Protein AF-A0A7S0RPU8-F1 (afdb_monomer)

pLDDT: mean 76.21, std 19.68, range [42.19, 98.75]

Solvent-accessible surface area (backbone atoms only — not comparable to full-atom values): 7698 Å² total; per-residue (Å²): 143,84,88,86,84,88,82,85,82,90,77,87,86,86,88,86,83,84,90,81,78,91,80,84,87,80,90,76,95,75,92,73,81,84,72,84,77,73,86,69,80,73,77,77,66,80,49,75,64,54,53,55,51,51,51,53,49,53,52,50,51,52,52,50,51,51,51,53,53,51,53,51,51,51,53,52,51,51,50,50,53,51,52,53,52,52,50,50,52,52,50,54,52,49,51,52,51,49,48,62,70,59,68,70,78,78,76,72,79,88,85,76,133

Radius of gyration: 42.32 Å; Cα contacts (8 Å, |Δi|>4): 1; chains: 1; bounding box: 74×48×122 Å

Organism: NCBI:txid1034604

Foldseek 3Di:
DDDDDDDDDDDDDDDDDDDDDDDDDDDDDDDDDDDDPDPPPCPPDDDPVVVVVVVVVVVVVVVVVVVVVVVVVVVVVVVVVVVVVVVVVVVVVVVVVVCVVVVPPDPDVVPDD

Secondary structure (DSSP, 8-state):
--------------------------------------------PPPHHHHHHHHHHHHHHHHHHHHHHHHHHHHHHHHHHHHHHHHHHHHHHHHHHHHHHHTTSS--STT--

Structure (mmCIF, N/CA/C/O backbone):
data_AF-A0A7S0RPU8-F1
#
_entry.id   AF-A0A7S0RPU8-F1
#
loop_
_atom_site.group_PDB
_atom_site.id
_atom_site.type_symbol
_atom_site.label_atom_id
_atom_site.label_alt_id
_atom_site.label_comp_id
_atom_site.label_asym_id
_atom_site.label_entity_id
_atom_site.label_seq_id
_atom_site.pdbx_PDB_ins_code
_atom_site.Cartn_x
_atom_site.Cartn_y
_atom_site.Cartn_z
_atom_site.occupancy
_atom_site.B_iso_or_equiv
_atom_site.auth_seq_id
_atom_site.auth_comp_id
_atom_site.auth_asym_id
_atom_site.auth_atom_id
_atom_site.pdbx_PDB_model_num
ATOM 1 N N . ALA A 1 1 ? -0.897 -34.071 4.037 1.00 42.19 1 ALA A N 1
ATOM 2 C CA . ALA A 1 1 ? -0.307 -34.146 5.387 1.00 42.19 1 ALA A CA 1
ATOM 3 C C . ALA A 1 1 ? -1.051 -33.166 6.285 1.00 42.19 1 ALA A C 1
ATOM 5 O O . ALA A 1 1 ? -0.803 -31.971 6.239 1.00 42.19 1 ALA A O 1
ATOM 6 N N . ALA A 1 2 ? -2.063 -33.672 6.981 1.00 46.09 2 ALA A N 1
ATOM 7 C CA . ALA A 1 2 ? -3.019 -32.909 7.768 1.00 46.09 2 ALA A CA 1
ATOM 8 C C . ALA A 1 2 ? -3.075 -33.548 9.148 1.00 46.09 2 ALA A C 1
ATOM 10 O O . ALA A 1 2 ? -3.552 -34.673 9.216 1.00 46.09 2 ALA A O 1
ATOM 11 N N . HIS A 1 3 ? -2.602 -32.890 10.208 1.00 51.69 3 HIS A N 1
ATOM 12 C CA . HIS A 1 3 ? -2.759 -33.370 11.587 1.00 51.69 3 HIS A CA 1
ATOM 13 C C . HIS A 1 3 ? -3.241 -32.223 12.483 1.00 51.69 3 HIS A C 1
ATOM 15 O O . HIS A 1 3 ? -2.462 -31.458 13.044 1.00 51.69 3 HIS A O 1
ATOM 21 N N . SER A 1 4 ? -4.561 -32.121 12.603 1.00 57.88 4 SER A N 1
ATOM 22 C CA . SER A 1 4 ? -5.245 -31.518 13.741 1.00 57.88 4 SER A CA 1
ATOM 23 C C . SER A 1 4 ? -5.595 -32.632 14.723 1.00 57.88 4 SER A C 1
ATOM 25 O O . SER A 1 4 ? -6.283 -33.572 14.331 1.00 57.88 4 SER A O 1
ATOM 27 N N . VAL A 1 5 ? -5.207 -32.509 15.992 1.00 60.69 5 VAL A N 1
ATOM 28 C CA . VAL A 1 5 ? -5.818 -33.299 17.069 1.00 60.69 5 VAL A CA 1
ATOM 29 C C . VAL A 1 5 ? -6.116 -32.370 18.240 1.00 60.69 5 VAL A C 1
ATOM 31 O O . VAL A 1 5 ? -5.281 -32.106 19.098 1.00 60.69 5 VAL A O 1
ATOM 34 N N . ARG A 1 6 ? -7.344 -31.848 18.246 1.00 59.84 6 ARG A N 1
ATOM 35 C CA . ARG A 1 6 ? -8.038 -31.425 19.462 1.00 59.84 6 ARG A CA 1
ATOM 36 C C . ARG A 1 6 ? -8.782 -32.660 19.962 1.00 59.84 6 ARG A C 1
ATOM 38 O O . ARG A 1 6 ? -9.689 -33.118 19.276 1.00 59.84 6 ARG A O 1
ATOM 45 N N . ALA A 1 7 ? -8.426 -33.166 21.137 1.00 59.62 7 ALA A N 1
ATOM 46 C CA . ALA A 1 7 ? -9.215 -34.169 21.843 1.00 59.62 7 ALA A CA 1
ATOM 47 C C . ALA A 1 7 ? -9.784 -33.541 23.118 1.00 59.62 7 ALA A C 1
ATOM 49 O O . ALA A 1 7 ? -9.050 -33.105 24.001 1.00 59.62 7 ALA A O 1
ATOM 50 N N . ALA A 1 8 ? -11.111 -33.457 23.156 1.00 56.09 8 ALA A N 1
ATOM 51 C CA . ALA A 1 8 ? -11.894 -33.210 24.350 1.00 56.09 8 ALA A CA 1
ATOM 52 C C . ALA A 1 8 ? -12.105 -34.543 25.079 1.00 56.09 8 ALA A C 1
ATOM 54 O O . ALA A 1 8 ? -12.410 -35.545 24.436 1.00 56.09 8 ALA A O 1
ATOM 55 N N . SER A 1 9 ? -12.026 -34.544 26.406 1.00 61.88 9 SER A N 1
ATOM 56 C CA . SER A 1 9 ? -12.600 -35.607 27.230 1.00 61.88 9 SER A CA 1
ATOM 57 C C . SER A 1 9 ? -13.509 -34.973 28.272 1.00 61.88 9 SER A C 1
ATOM 59 O O . SER A 1 9 ? -13.067 -34.501 29.319 1.00 61.88 9 SER A O 1
ATOM 61 N N . ALA A 1 10 ? -14.795 -34.935 27.931 1.00 57.06 10 ALA A N 1
ATOM 62 C CA . ALA A 1 10 ? -15.870 -34.838 28.896 1.00 57.06 10 ALA A CA 1
ATOM 63 C C . ALA A 1 10 ? -15.96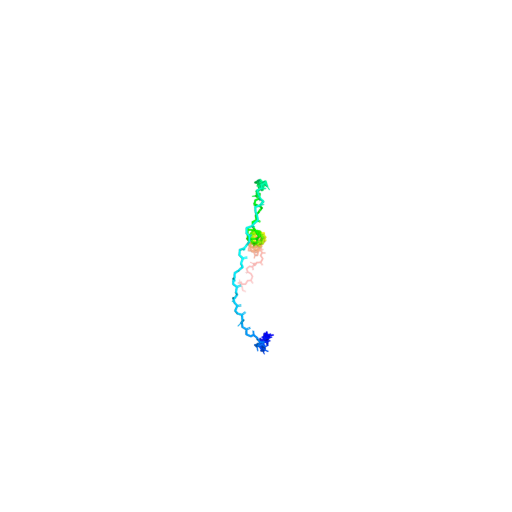1 -36.169 29.657 1.00 57.06 10 ALA A C 1
ATOM 65 O O . ALA A 1 10 ? -15.958 -37.236 29.046 1.00 57.06 10 ALA A O 1
ATOM 66 N N . GLY A 1 11 ? -16.071 -36.088 30.978 1.00 50.09 11 GLY A N 1
ATOM 67 C CA . GLY A 1 11 ? -16.390 -37.209 31.851 1.00 50.09 11 GLY A CA 1
ATOM 68 C C . GLY A 1 11 ? -17.219 -36.700 33.022 1.00 50.09 11 GLY A C 1
ATOM 69 O O . GLY A 1 11 ? -16.674 -36.151 33.973 1.00 50.09 11 GLY A O 1
ATOM 70 N N . ALA A 1 12 ? -18.541 -36.841 32.904 1.00 56.41 12 ALA A N 1
ATOM 71 C CA . ALA A 1 12 ? -19.502 -36.823 34.010 1.00 56.41 12 ALA A CA 1
ATOM 72 C C . ALA A 1 12 ? -19.119 -37.923 35.038 1.00 56.41 12 ALA A C 1
ATOM 74 O O . ALA A 1 12 ? -18.378 -38.836 34.693 1.00 56.41 12 ALA A O 1
ATOM 75 N N . VAL A 1 13 ? -19.523 -37.939 36.310 1.00 52.66 13 VAL A N 1
ATOM 76 C CA . VAL A 1 13 ? -20.882 -38.006 36.869 1.00 52.66 13 VAL A CA 1
ATOM 77 C C . VAL A 1 13 ? -20.759 -37.775 38.386 1.00 52.66 13 VAL A C 1
ATOM 79 O O . VAL A 1 13 ? -19.802 -38.238 39.002 1.00 52.66 13 VAL A O 1
ATOM 82 N N . GLY A 1 14 ? -21.743 -37.122 39.005 1.00 49.06 14 GLY A N 1
ATOM 83 C CA . GLY A 1 14 ? -21.837 -37.017 40.463 1.00 49.06 14 GLY A CA 1
ATOM 84 C C . GLY A 1 14 ? -23.156 -36.408 40.929 1.00 49.06 14 GLY A C 1
ATOM 85 O O . GLY A 1 14 ? -23.167 -35.421 41.652 1.00 49.06 14 GLY A O 1
ATOM 86 N N . THR A 1 15 ? -24.278 -36.950 40.456 1.00 64.56 15 THR A N 1
ATOM 87 C CA . THR A 1 15 ? -25.622 -36.657 40.968 1.00 64.56 15 THR A CA 1
ATOM 88 C C . THR A 1 15 ? -25.797 -37.227 42.375 1.00 64.56 15 THR A C 1
ATOM 90 O O . THR A 1 15 ? -25.600 -38.426 42.559 1.00 64.56 15 THR A O 1
ATOM 93 N N . GLY A 1 16 ? -26.268 -36.420 43.329 1.00 52.66 16 GLY A N 1
ATOM 94 C CA . GLY A 1 16 ? -26.876 -36.956 44.549 1.00 52.66 16 GLY A CA 1
ATOM 95 C C . GLY A 1 16 ? -26.891 -36.016 45.750 1.00 52.66 16 GLY A C 1
ATOM 96 O O . GLY A 1 16 ? -26.000 -36.100 46.581 1.00 52.66 16 GLY A O 1
ATOM 97 N N . ALA A 1 17 ? -27.931 -35.186 45.876 1.00 54.75 17 ALA A N 1
ATOM 98 C CA . ALA A 1 17 ? -28.704 -35.044 47.118 1.00 54.75 17 ALA A CA 1
ATOM 99 C C . ALA A 1 17 ? -29.884 -34.079 46.907 1.00 54.75 17 ALA A C 1
ATOM 101 O O . ALA A 1 17 ? -29.737 -32.973 46.399 1.00 54.75 17 ALA A O 1
ATOM 102 N N . ALA A 1 18 ? -31.061 -34.577 47.267 1.00 55.09 18 ALA A N 1
ATOM 103 C CA . ALA A 1 18 ? -32.404 -34.089 46.989 1.00 55.09 18 ALA A CA 1
ATOM 104 C C . ALA A 1 18 ? -32.771 -32.701 47.577 1.00 55.09 18 ALA A C 1
ATOM 106 O O . ALA A 1 18 ? -32.161 -32.251 48.547 1.00 55.09 18 ALA A O 1
ATOM 107 N N . PRO A 1 19 ? -33.829 -32.054 47.041 1.00 63.88 19 PRO A N 1
ATOM 108 C CA . PRO A 1 19 ? -34.381 -30.800 47.548 1.00 63.88 19 PRO A CA 1
ATOM 109 C C . PRO A 1 19 ? -35.351 -31.058 48.711 1.00 63.88 19 PRO A C 1
ATOM 111 O O . PRO A 1 19 ? -36.222 -31.921 48.613 1.00 63.88 19 PRO A O 1
ATOM 114 N N . VAL A 1 20 ? -35.266 -30.279 49.795 1.00 60.62 20 VAL A N 1
ATOM 115 C CA . VAL A 1 20 ? -36.267 -30.318 50.875 1.00 60.62 20 VAL A CA 1
ATOM 116 C C . VAL A 1 20 ? -36.708 -28.906 51.259 1.00 60.62 20 VAL A C 1
ATOM 118 O O . VAL A 1 20 ? -36.034 -28.177 51.971 1.00 60.62 20 VAL A O 1
ATOM 121 N N . GLN A 1 21 ? -37.882 -28.578 50.725 1.00 48.53 21 GLN A N 1
ATOM 122 C CA . GLN A 1 21 ? -39.012 -27.898 51.359 1.00 48.53 21 GLN A CA 1
ATOM 123 C C . GLN A 1 21 ? -38.813 -26.549 52.072 1.00 48.53 21 GLN A C 1
ATOM 125 O O . GLN A 1 21 ? -38.299 -26.425 53.178 1.00 48.53 21 GLN A O 1
ATOM 130 N N . GLN A 1 22 ? -39.446 -25.561 51.438 1.00 59.88 22 GLN A N 1
ATOM 131 C CA . GLN A 1 22 ? -40.177 -24.437 52.019 1.00 59.88 22 GLN A CA 1
ATOM 132 C C . GLN A 1 22 ? -40.637 -24.620 53.479 1.00 59.88 22 GLN A C 1
ATOM 134 O O . GLN A 1 22 ? -41.410 -25.531 53.770 1.00 59.88 22 GLN A O 1
ATOM 139 N N . ARG A 1 23 ? -40.363 -23.616 54.321 1.00 55.16 23 ARG A N 1
ATOM 140 C CA . ARG A 1 23 ? -41.338 -23.066 55.282 1.00 55.16 23 ARG A CA 1
ATOM 141 C C . ARG A 1 23 ? -41.153 -21.546 55.383 1.00 55.16 23 ARG A C 1
ATOM 143 O O . ARG A 1 23 ? -40.067 -21.075 55.702 1.00 55.16 23 ARG A O 1
ATOM 150 N N . ARG A 1 24 ? -42.208 -20.784 55.060 1.00 61.84 24 ARG A N 1
ATOM 151 C CA . ARG A 1 24 ? -42.341 -19.342 55.371 1.00 61.84 24 ARG A CA 1
ATOM 152 C C . ARG A 1 24 ? -42.888 -19.161 56.818 1.00 61.84 24 ARG A C 1
ATOM 154 O O . ARG A 1 24 ? -43.087 -20.166 57.495 1.00 61.84 24 ARG A O 1
ATOM 161 N N . PRO A 1 25 ? -43.148 -17.924 57.290 1.00 67.44 25 PRO A N 1
ATOM 162 C CA . PRO A 1 25 ? -42.445 -17.198 58.353 1.00 67.44 25 PRO A CA 1
ATOM 163 C C . PRO A 1 25 ? -43.207 -17.220 59.703 1.00 67.44 25 PRO A C 1
ATOM 165 O O . PRO A 1 25 ? -44.277 -17.819 59.807 1.00 67.44 25 PRO A O 1
ATOM 168 N N . PRO A 1 26 ? -42.732 -16.477 60.717 1.00 59.84 26 PRO A N 1
ATOM 169 C CA . PRO A 1 26 ? -43.681 -15.585 61.375 1.00 59.84 26 PRO A CA 1
ATOM 170 C C . PRO A 1 26 ? -43.182 -14.141 61.442 1.00 59.84 26 PRO A C 1
ATOM 172 O O . PRO A 1 26 ? -42.066 -13.828 61.848 1.00 59.84 26 PRO A O 1
ATOM 175 N N . SER A 1 27 ? -44.097 -13.268 61.040 1.00 68.88 27 SER A N 1
ATOM 176 C CA . SER A 1 27 ? -44.214 -11.868 61.418 1.00 68.88 27 SER A CA 1
ATOM 177 C C . SER A 1 27 ? -43.757 -11.572 62.849 1.00 68.88 27 SER A C 1
ATOM 179 O O . SER A 1 27 ? -44.243 -12.193 63.797 1.00 68.88 27 SER A O 1
ATOM 181 N N . ARG A 1 28 ? -42.970 -10.507 63.022 1.00 57.72 28 ARG A N 1
ATOM 182 C CA . ARG A 1 28 ? -43.012 -9.727 64.259 1.00 57.72 28 ARG A CA 1
ATOM 183 C C . ARG A 1 28 ? -42.862 -8.241 63.943 1.00 57.72 28 ARG A C 1
ATOM 185 O O . ARG A 1 28 ? -41.824 -7.799 63.468 1.00 57.72 28 ARG A O 1
ATOM 192 N N . LEU A 1 29 ? -43.949 -7.512 64.186 1.00 54.72 29 LEU A N 1
ATOM 193 C CA . LEU A 1 29 ? -44.011 -6.057 64.265 1.00 54.72 29 LEU A CA 1
ATOM 194 C C . LEU A 1 29 ? -42.920 -5.544 65.216 1.00 54.72 29 LEU A C 1
ATOM 196 O O . LEU A 1 29 ? -42.935 -5.881 66.399 1.00 54.72 29 LEU A O 1
ATOM 200 N N . ALA A 1 30 ? -42.014 -4.716 64.705 1.00 53.41 30 ALA A N 1
ATOM 201 C CA . ALA A 1 30 ? -41.215 -3.805 65.510 1.00 53.41 30 ALA A CA 1
ATOM 202 C C . ALA A 1 30 ? -41.059 -2.495 64.735 1.00 53.41 30 ALA A C 1
ATOM 204 O O . ALA A 1 30 ? -40.313 -2.386 63.765 1.00 53.41 30 ALA A O 1
ATOM 205 N N . THR A 1 31 ? -41.851 -1.529 65.169 1.00 61.59 31 THR A N 1
ATOM 206 C CA . THR A 1 31 ? -41.814 -0.111 64.851 1.00 61.59 31 THR A CA 1
ATOM 207 C C . THR A 1 31 ? -40.398 0.433 65.056 1.00 61.59 31 THR A C 1
ATOM 209 O O . THR A 1 31 ? -39.961 0.581 66.191 1.00 61.59 31 THR A O 1
ATOM 212 N N . GLN A 1 32 ? -39.689 0.751 63.975 1.00 58.41 32 GLN A N 1
ATOM 213 C CA . GLN A 1 32 ? -38.663 1.796 63.982 1.00 58.41 32 GLN A CA 1
ATOM 214 C C . GLN A 1 32 ? -38.929 2.699 62.779 1.00 58.41 32 GLN A C 1
ATOM 216 O O . GLN A 1 32 ? -38.522 2.437 61.651 1.00 58.41 32 GLN A O 1
ATOM 221 N N . GLN A 1 33 ? -39.761 3.703 63.053 1.00 56.16 33 GLN A N 1
ATOM 222 C CA . GLN A 1 33 ? -39.797 4.964 62.3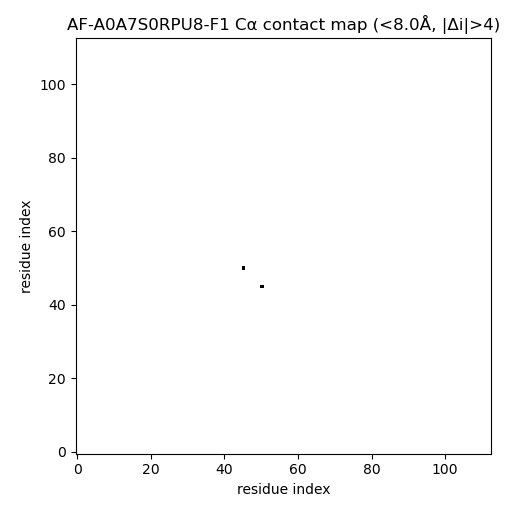26 1.00 56.16 33 GLN A CA 1
ATOM 223 C C . GLN A 1 33 ? -38.468 5.700 62.558 1.00 56.16 33 GLN A C 1
ATOM 225 O O . GLN A 1 33 ? -37.876 5.513 63.620 1.00 56.16 33 GLN A O 1
ATOM 230 N N . LEU A 1 34 ? -38.119 6.592 61.621 1.00 54.69 34 LEU A N 1
ATOM 231 C CA . LEU A 1 34 ? -36.933 7.469 61.576 1.00 54.69 34 LEU A CA 1
ATOM 232 C C . LEU A 1 34 ? -35.705 6.732 61.012 1.00 54.69 34 LEU A C 1
ATOM 234 O O . LEU A 1 34 ? -35.284 5.717 61.544 1.00 54.69 34 LEU A O 1
ATOM 238 N N . ASP A 1 35 ? -35.109 7.101 59.886 1.00 52.41 35 ASP A N 1
ATOM 239 C CA . ASP A 1 35 ? -35.092 8.362 59.153 1.00 52.41 35 ASP A CA 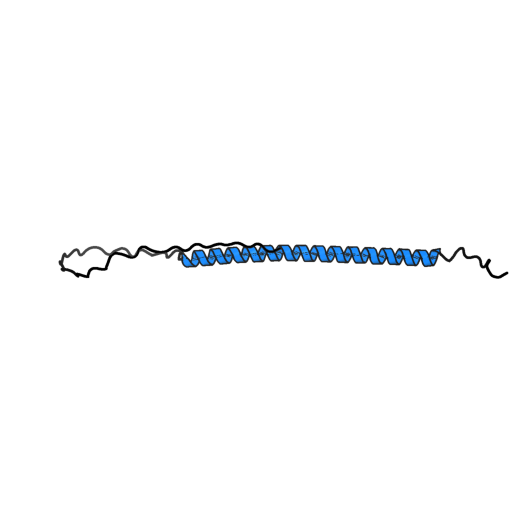1
ATOM 240 C C . ASP A 1 35 ? -34.992 8.075 57.650 1.00 52.41 35 ASP A C 1
ATOM 242 O O . ASP A 1 35 ? -34.577 6.988 57.241 1.00 52.41 35 ASP A O 1
ATOM 246 N N . ALA A 1 36 ? -35.407 9.036 56.824 1.00 57.75 36 ALA A N 1
ATOM 247 C CA . ALA A 1 36 ? -35.302 8.975 55.372 1.00 57.75 36 ALA A CA 1
ATOM 248 C C . ALA A 1 36 ? -33.930 8.428 54.941 1.00 57.75 36 ALA A C 1
ATOM 250 O O . ALA A 1 36 ? -32.898 9.063 55.161 1.00 57.75 36 ALA A O 1
ATOM 251 N N . VAL A 1 37 ? -33.927 7.240 54.327 1.00 55.62 37 VAL A N 1
ATOM 252 C CA . VAL A 1 37 ? -32.761 6.741 53.596 1.00 55.62 37 VAL A CA 1
ATOM 253 C C . VAL A 1 37 ? -32.429 7.829 52.576 1.00 55.62 37 VAL A C 1
ATOM 255 O O . VAL A 1 37 ? -33.319 8.185 51.799 1.00 55.62 37 VAL A O 1
ATOM 258 N N . PRO A 1 38 ? -31.218 8.411 52.606 1.00 51.31 38 PRO A N 1
ATOM 259 C CA . PRO A 1 38 ? -30.877 9.498 51.707 1.00 51.31 38 PRO A CA 1
ATOM 260 C C . PRO A 1 38 ? -31.082 9.007 50.280 1.00 51.31 38 PRO A C 1
ATOM 262 O O . PRO A 1 38 ? -30.708 7.873 49.962 1.00 51.31 38 PRO A O 1
ATOM 265 N N . GLU A 1 39 ? -31.682 9.852 49.442 1.00 59.78 39 GLU A N 1
ATOM 266 C CA . GLU A 1 39 ? -31.593 9.737 47.993 1.00 59.78 39 GLU A CA 1
ATOM 267 C C . GLU A 1 39 ? -30.107 9.623 47.653 1.00 59.78 39 GLU A C 1
ATOM 269 O O . GLU A 1 39 ? -29.381 10.609 47.558 1.00 59.78 39 GLU A O 1
ATOM 274 N N . GLN A 1 40 ? -29.604 8.393 47.563 1.00 48.16 40 GLN A N 1
ATOM 275 C CA . GLN A 1 40 ? -28.340 8.163 46.910 1.00 48.16 40 GLN A CA 1
ATOM 276 C C . GLN A 1 40 ? -28.638 8.482 45.459 1.00 48.16 40 GLN A C 1
ATOM 278 O O . GLN A 1 40 ? -29.297 7.693 44.779 1.00 48.16 40 GLN A O 1
ATOM 283 N N . GLU A 1 41 ? -28.197 9.661 45.017 1.00 59.88 41 GLU A N 1
ATOM 284 C CA . GLU A 1 41 ? -27.878 9.919 43.623 1.00 59.88 41 GLU A CA 1
ATOM 285 C C . GLU A 1 41 ? -27.001 8.757 43.168 1.00 59.88 41 GLU A C 1
ATOM 287 O O . GLU A 1 41 ? -25.781 8.719 43.335 1.00 59.88 41 GLU A O 1
ATOM 292 N N . GLN A 1 42 ? -27.671 7.728 42.667 1.00 52.09 42 GLN A N 1
ATOM 293 C CA . GLN A 1 42 ? -27.072 6.585 42.039 1.00 52.09 42 GLN A CA 1
ATOM 294 C C . GLN A 1 42 ? -26.593 7.140 40.704 1.00 52.09 42 GLN A C 1
ATOM 296 O O . GLN A 1 42 ? -27.284 7.048 39.692 1.00 52.09 42 GLN A O 1
ATOM 301 N N . VAL A 1 43 ? -25.437 7.807 40.723 1.00 59.56 43 VAL A N 1
ATOM 302 C CA . VAL A 1 43 ? -24.684 8.132 39.519 1.00 59.56 43 VAL A CA 1
ATOM 303 C C . VAL A 1 43 ? -24.319 6.775 38.933 1.00 59.56 43 VAL A C 1
ATOM 305 O O . VAL A 1 43 ? -23.318 6.160 39.305 1.00 59.56 43 VAL A O 1
ATOM 308 N N . GLN A 1 44 ? -25.224 6.240 38.112 1.00 62.06 44 GLN A N 1
ATOM 309 C CA . GLN A 1 44 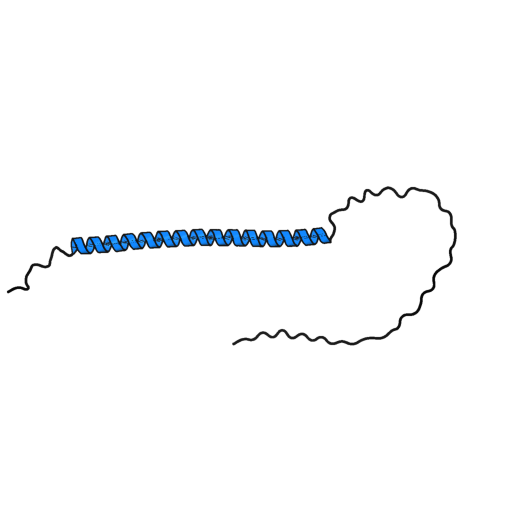? -25.051 4.993 37.392 1.00 62.06 44 GLN A CA 1
ATOM 310 C C . GLN A 1 44 ? -23.850 5.190 36.475 1.00 62.06 44 GLN A C 1
ATOM 312 O O . GLN A 1 44 ? -23.951 5.741 35.383 1.00 62.06 44 GLN A O 1
ATOM 317 N N . GLY A 1 45 ? -22.679 4.771 36.950 1.00 69.44 45 GLY A N 1
ATOM 318 C CA . GLY A 1 45 ? -21.548 4.529 36.072 1.00 69.44 45 GLY A CA 1
ATOM 319 C C . GLY A 1 45 ? -21.936 3.474 35.031 1.00 69.44 45 GLY A C 1
ATOM 320 O O . GLY A 1 45 ? -22.823 2.655 35.297 1.00 69.44 45 GLY A O 1
ATOM 321 N N . PRO A 1 46 ? -21.272 3.465 33.862 1.00 73.81 46 PRO A N 1
ATOM 322 C CA . PRO A 1 46 ? -21.607 2.556 32.777 1.00 73.81 46 PRO A CA 1
ATOM 323 C C . PRO A 1 46 ? -21.652 1.122 33.290 1.00 73.81 46 PRO A C 1
ATOM 325 O O . PRO A 1 46 ? -20.761 0.654 34.020 1.00 73.81 46 PRO A O 1
ATOM 328 N N . THR A 1 47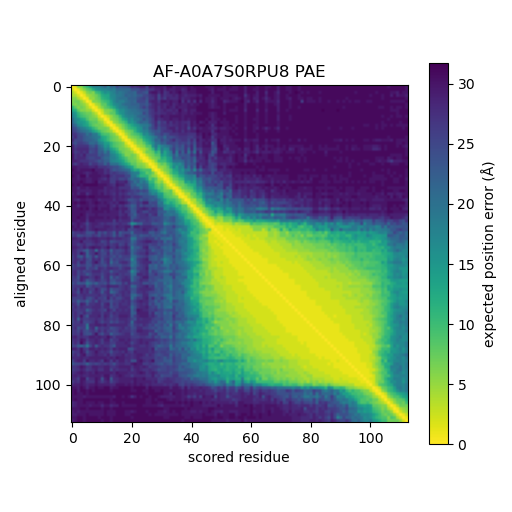 ? -22.720 0.431 32.918 1.00 87.94 47 THR A N 1
ATOM 329 C CA . THR A 1 47 ? -22.967 -0.936 33.342 1.00 87.94 47 THR A CA 1
ATOM 330 C C . THR A 1 47 ? -21.787 -1.822 32.925 1.00 87.94 47 THR A C 1
ATOM 332 O O . THR A 1 47 ? -21.111 -1.570 31.919 1.00 87.94 47 THR A O 1
ATOM 335 N N . PRO A 1 48 ? -21.498 -2.910 33.660 1.00 84.31 48 PRO A N 1
ATOM 336 C CA . PRO A 1 48 ? -20.482 -3.873 33.238 1.00 84.31 48 PRO A CA 1
ATOM 337 C C . PRO A 1 48 ? -20.665 -4.360 31.788 1.00 84.31 48 PRO A C 1
ATOM 339 O O . PRO A 1 48 ? -19.679 -4.641 31.112 1.00 84.31 48 PRO A O 1
ATOM 342 N N . GLN A 1 49 ? -21.907 -4.413 31.296 1.00 84.88 49 GLN A N 1
ATOM 343 C CA . GLN A 1 49 ? -22.226 -4.790 29.919 1.00 84.88 49 GLN A CA 1
ATOM 344 C C . GLN A 1 49 ? -21.798 -3.728 28.898 1.00 84.88 49 GLN A C 1
ATOM 346 O O . GLN A 1 49 ? -21.187 -4.083 27.890 1.00 84.88 49 GLN A O 1
ATOM 351 N N . GLU A 1 50 ? -22.048 -2.445 29.165 1.00 88.50 50 GLU A N 1
ATOM 352 C CA . GLU A 1 50 ? -21.602 -1.334 28.308 1.00 88.50 50 GLU A CA 1
ATOM 353 C C . GLU A 1 50 ? -20.076 -1.279 28.226 1.00 88.50 50 GLU A C 1
ATOM 355 O O . GLU A 1 50 ? -19.521 -1.157 27.135 1.00 88.50 50 GLU A O 1
ATOM 360 N N . ARG A 1 51 ? -19.381 -1.511 29.348 1.00 90.88 51 ARG A N 1
ATOM 361 C CA . ARG A 1 51 ? -17.911 -1.596 29.361 1.00 90.88 51 ARG A CA 1
ATOM 362 C C . ARG A 1 51 ? -17.380 -2.730 28.478 1.00 90.88 51 ARG A C 1
ATOM 364 O O . ARG A 1 51 ? -16.391 -2.549 27.773 1.00 90.88 51 ARG A O 1
ATOM 371 N N . LEU A 1 52 ? -18.036 -3.894 28.468 1.00 93.50 52 LEU A N 1
ATOM 372 C CA . LEU A 1 52 ? -17.659 -5.009 27.587 1.00 93.50 52 LEU A CA 1
ATOM 373 C C . LEU A 1 52 ? -17.945 -4.721 26.107 1.00 93.50 52 LEU A C 1
ATOM 375 O O . LEU A 1 52 ? -17.200 -5.172 25.234 1.00 93.50 52 LEU A O 1
ATOM 379 N N . GLN A 1 53 ? -19.025 -4.002 25.799 1.00 93.50 53 GLN A N 1
ATOM 380 C CA . GLN A 1 53 ? -19.312 -3.570 24.429 1.00 93.50 53 GLN A CA 1
ATOM 381 C C . GLN A 1 53 ? -18.272 -2.561 23.941 1.00 93.50 53 GLN A C 1
ATOM 383 O O . GLN A 1 53 ? -17.722 -2.744 22.857 1.00 93.50 53 GLN A O 1
ATOM 388 N N . GLU A 1 54 ? -17.929 -1.580 24.773 1.00 94.25 54 GLU A N 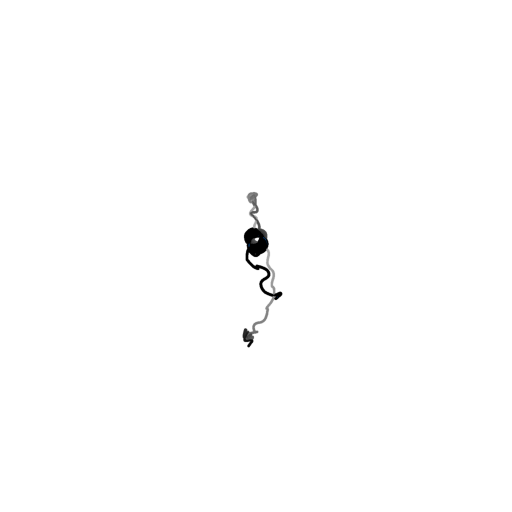1
ATOM 389 C CA . GLU A 1 54 ? -16.918 -0.574 24.462 1.00 94.25 54 GLU A CA 1
ATOM 390 C C . GLU A 1 54 ? -15.535 -1.202 24.229 1.00 94.25 54 GLU A C 1
ATOM 392 O O . GLU A 1 54 ? -14.854 -0.864 23.261 1.00 94.25 54 GLU A O 1
ATOM 397 N N . LEU A 1 55 ? -15.124 -2.171 25.058 1.00 95.56 55 LEU A N 1
ATOM 398 C CA . LEU A 1 55 ? -13.867 -2.900 24.850 1.00 95.56 55 LEU A CA 1
ATOM 399 C C . LEU A 1 55 ? -13.844 -3.627 23.499 1.00 95.56 55 LEU A C 1
ATOM 401 O O . LEU A 1 55 ? -12.874 -3.489 22.753 1.00 95.56 55 LEU A O 1
ATOM 405 N N . ARG A 1 56 ? -14.925 -4.339 23.147 1.00 96.44 56 ARG A N 1
ATOM 406 C CA . ARG A 1 56 ? -15.036 -5.018 21.844 1.00 96.44 56 ARG A CA 1
ATOM 407 C C . ARG A 1 56 ? -15.001 -4.033 20.678 1.00 96.44 56 ARG A C 1
ATOM 409 O O . ARG A 1 56 ? -14.336 -4.301 19.679 1.00 96.44 56 ARG A O 1
ATOM 416 N N . GLN A 1 57 ? -15.677 -2.893 20.805 1.00 96.81 57 GLN A N 1
ATOM 417 C CA . GLN A 1 57 ? -15.674 -1.851 19.781 1.00 96.81 57 GLN A CA 1
ATOM 418 C C . GLN A 1 57 ? -14.267 -1.276 19.577 1.00 96.81 57 GLN A C 1
ATOM 420 O O . GLN A 1 57 ? -13.784 -1.219 18.448 1.00 96.81 57 GLN A O 1
ATOM 425 N N . ARG A 1 58 ? -13.558 -0.954 20.664 1.00 97.62 58 ARG A N 1
ATOM 426 C CA . ARG A 1 58 ? -12.170 -0.469 20.608 1.00 97.62 58 ARG A CA 1
ATOM 427 C C . ARG A 1 58 ? -11.223 -1.491 19.973 1.00 97.62 58 ARG A C 1
ATOM 429 O O . ARG A 1 58 ? -10.317 -1.112 19.231 1.00 97.62 58 ARG A O 1
ATOM 436 N N . GLU A 1 59 ? -11.403 -2.784 20.241 1.00 96.94 59 GLU A N 1
ATOM 437 C CA . GLU A 1 59 ? -10.623 -3.839 19.580 1.00 96.94 59 GLU A CA 1
ATOM 438 C C . GLU A 1 59 ? -10.898 -3.905 18.074 1.00 96.94 59 GLU A C 1
ATOM 440 O O . GLU A 1 59 ? -9.954 -3.973 17.282 1.00 96.94 59 GLU A O 1
ATOM 445 N N . GLN A 1 60 ? -12.166 -3.825 17.664 1.00 98.19 60 GLN A N 1
ATOM 446 C CA . GLN A 1 60 ? -12.535 -3.775 16.248 1.00 98.19 60 GLN A CA 1
ATOM 447 C C . GLN A 1 60 ? -11.956 -2.538 15.555 1.00 98.19 60 GLN A C 1
ATOM 449 O O . GLN A 1 60 ? -11.368 -2.654 14.479 1.00 98.19 60 GLN A O 1
ATOM 454 N N . GLU A 1 61 ? -12.038 -1.364 16.181 1.00 97.81 61 GLU A N 1
ATOM 455 C CA . GLU A 1 61 ? -11.461 -0.127 15.650 1.00 97.81 61 GLU A CA 1
ATOM 456 C C . GLU A 1 61 ? -9.947 -0.237 15.463 1.00 97.81 61 GLU A C 1
ATOM 458 O O . GLU A 1 61 ? -9.428 0.143 14.409 1.00 97.81 61 GLU A O 1
ATOM 463 N N . LYS A 1 62 ? -9.231 -0.829 16.429 1.00 98.31 62 LYS A N 1
ATOM 464 C CA . LYS A 1 62 ? -7.792 -1.103 16.293 1.00 98.31 62 LYS A CA 1
ATOM 465 C C . LYS A 1 62 ? -7.504 -2.003 15.092 1.00 98.31 62 LYS A C 1
ATOM 467 O O . LYS A 1 62 ? -6.604 -1.692 14.311 1.00 98.31 62 LYS A O 1
ATOM 472 N N . GLN A 1 63 ? -8.273 -3.076 14.900 1.00 98.50 63 GLN A N 1
ATOM 473 C CA . GLN A 1 63 ? -8.105 -3.966 13.745 1.00 98.50 63 GLN A CA 1
ATOM 474 C C . GLN A 1 63 ? -8.370 -3.242 12.418 1.00 98.50 63 GLN A C 1
ATOM 476 O O . GLN A 1 63 ? -7.608 -3.399 11.461 1.00 98.50 63 GLN A O 1
ATOM 481 N N . VAL A 1 64 ? -9.411 -2.407 12.352 1.00 98.56 64 VAL A N 1
ATOM 482 C CA . VAL A 1 64 ? -9.730 -1.604 11.162 1.00 98.56 64 VAL A CA 1
ATOM 483 C C . VAL A 1 64 ? -8.612 -0.606 10.860 1.00 98.56 64 VAL A C 1
ATOM 485 O O . VAL A 1 64 ? -8.185 -0.491 9.709 1.00 98.56 64 VAL A O 1
ATOM 488 N N . GLN A 1 65 ? -8.089 0.083 11.876 1.00 98.31 65 GLN A N 1
ATOM 489 C CA . GLN A 1 65 ? -6.971 1.012 11.707 1.00 98.31 65 GLN A CA 1
ATOM 490 C C . GLN A 1 65 ? -5.711 0.300 11.205 1.00 98.31 65 GLN A C 1
ATOM 492 O O . GLN A 1 65 ? -5.073 0.786 10.267 1.00 98.31 65 GLN A O 1
ATOM 497 N N . GLN A 1 66 ? -5.386 -0.872 11.759 1.00 98.50 66 GLN A N 1
ATOM 498 C CA . GLN A 1 66 ? -4.262 -1.691 11.299 1.00 98.50 66 GLN A CA 1
ATOM 499 C C . GLN A 1 66 ? -4.429 -2.101 9.831 1.00 98.50 66 GLN A C 1
ATOM 501 O O . GLN A 1 66 ? -3.521 -1.878 9.027 1.00 98.50 66 GLN A O 1
ATOM 506 N N . ARG A 1 67 ? -5.607 -2.610 9.442 1.00 98.56 67 ARG A N 1
ATOM 507 C CA . ARG A 1 67 ? -5.900 -2.964 8.042 1.00 98.56 67 ARG A CA 1
ATOM 508 C C . ARG A 1 67 ? -5.795 -1.758 7.110 1.00 98.56 67 ARG A C 1
ATOM 510 O O . ARG A 1 67 ? -5.202 -1.860 6.042 1.00 98.56 67 ARG A O 1
ATOM 517 N N . LYS A 1 68 ? -6.301 -0.590 7.518 1.00 98.69 68 LYS A N 1
ATOM 518 C CA . LYS A 1 68 ? -6.201 0.648 6.728 1.00 98.69 68 LYS A CA 1
ATOM 519 C C . LYS A 1 68 ? -4.745 1.054 6.493 1.00 98.69 68 LYS A C 1
ATOM 521 O O . LYS A 1 68 ? -4.400 1.475 5.391 1.00 98.69 68 LYS A O 1
ATOM 526 N N . GLN A 1 69 ? -3.888 0.928 7.506 1.00 98.56 69 GLN A N 1
ATOM 527 C CA . GLN A 1 69 ? -2.457 1.200 7.356 1.00 98.56 69 GLN A CA 1
ATOM 528 C C . GLN A 1 69 ? -1.778 0.191 6.422 1.00 98.56 69 GLN A C 1
ATOM 530 O O . GLN A 1 69 ? -0.987 0.600 5.575 1.00 98.56 69 GLN A O 1
ATOM 535 N N . GLN A 1 70 ? -2.109 -1.099 6.532 1.00 98.56 70 GLN A N 1
ATOM 536 C CA . GLN A 1 70 ? -1.590 -2.138 5.637 1.00 98.56 70 GLN A CA 1
ATOM 537 C C . GLN A 1 70 ? -1.974 -1.874 4.175 1.00 98.56 70 GLN A C 1
ATOM 539 O O . GLN A 1 70 ? -1.101 -1.870 3.312 1.00 98.56 70 GLN A O 1
ATOM 544 N N . LEU A 1 71 ? -3.246 -1.561 3.907 1.00 98.75 71 LEU A N 1
ATOM 545 C CA . LEU A 1 71 ? -3.726 -1.251 2.557 1.00 98.75 71 LEU A CA 1
ATOM 546 C C . LEU A 1 71 ? -3.022 -0.031 1.955 1.00 98.75 71 LEU A C 1
ATOM 548 O O . LEU A 1 71 ? -2.636 -0.058 0.790 1.00 98.75 71 LEU A O 1
ATOM 552 N N . LYS A 1 72 ? -2.789 1.022 2.749 1.00 98.69 72 LYS A N 1
ATOM 553 C CA . LYS A 1 72 ? -2.026 2.193 2.288 1.00 98.69 72 LYS A CA 1
ATOM 554 C C . LYS A 1 72 ? -0.602 1.826 1.875 1.00 98.69 72 LYS A C 1
ATOM 556 O O . LYS A 1 72 ? -0.135 2.301 0.847 1.00 98.69 72 LYS A O 1
ATOM 561 N N . ARG A 1 73 ? 0.085 0.988 2.660 1.00 98.62 73 ARG A N 1
ATOM 562 C CA . ARG A 1 73 ? 1.445 0.533 2.325 1.00 98.62 73 ARG A CA 1
ATOM 563 C C . ARG A 1 73 ? 1.454 -0.248 1.013 1.00 98.62 73 ARG A C 1
ATOM 565 O O . ARG A 1 73 ? 2.265 0.060 0.150 1.00 98.62 73 ARG A O 1
ATOM 572 N N . GLN A 1 74 ? 0.508 -1.171 0.840 1.00 98.56 74 GLN A N 1
ATOM 573 C CA . GLN A 1 74 ? 0.372 -1.945 -0.398 1.00 98.56 74 GLN A CA 1
ATOM 574 C C . GLN A 1 74 ? 0.102 -1.056 -1.618 1.00 98.56 74 GLN A C 1
ATOM 576 O O . GLN A 1 74 ? 0.697 -1.272 -2.667 1.00 98.56 74 GLN A O 1
ATOM 581 N N . GLN A 1 75 ? -0.749 -0.032 -1.487 1.00 98.62 75 GLN A N 1
ATOM 582 C CA . GLN A 1 75 ? -1.001 0.917 -2.579 1.00 98.62 75 GLN A CA 1
ATOM 583 C C . GLN A 1 75 ? 0.265 1.679 -2.985 1.00 98.62 75 GLN A C 1
ATOM 585 O O . GLN A 1 75 ? 0.549 1.797 -4.175 1.00 98.62 75 GLN A O 1
ATOM 590 N N . VAL A 1 76 ? 1.040 2.161 -2.009 1.00 98.75 76 VAL A N 1
ATOM 591 C CA . VAL A 1 76 ? 2.302 2.866 -2.280 1.00 98.75 76 VAL A CA 1
ATOM 592 C C . VAL A 1 76 ? 3.308 1.940 -2.963 1.00 98.75 76 VAL A C 1
ATOM 594 O O . VAL A 1 76 ? 3.920 2.329 -3.954 1.00 98.75 76 VAL A O 1
ATOM 597 N N . GLU A 1 77 ? 3.459 0.711 -2.474 1.00 98.56 77 GLU A N 1
ATOM 598 C CA . GLU A 1 77 ? 4.362 -0.286 -3.059 1.00 98.56 77 GLU A CA 1
AT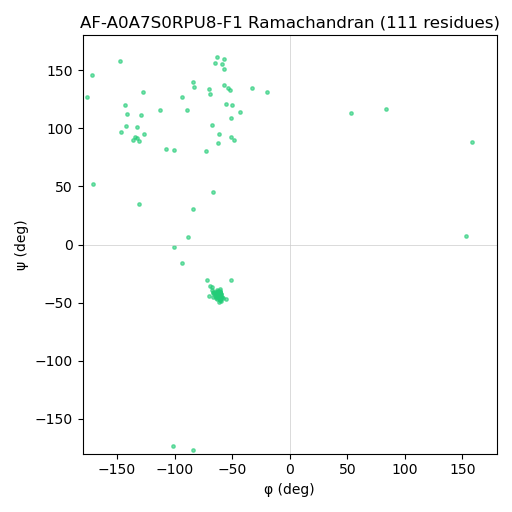OM 599 C C . GLU A 1 77 ? 3.961 -0.643 -4.498 1.00 98.56 77 GLU A C 1
ATOM 601 O O . GLU A 1 77 ? 4.801 -0.661 -5.398 1.00 98.56 77 GLU A O 1
ATOM 606 N N . GLN A 1 78 ? 2.664 -0.835 -4.747 1.00 98.75 78 GLN A N 1
ATOM 607 C CA . GLN A 1 78 ? 2.136 -1.091 -6.085 1.00 98.75 78 GLN A CA 1
ATOM 608 C C . GLN A 1 78 ? 2.418 0.077 -7.040 1.00 98.75 78 GLN A C 1
ATOM 610 O O . GLN A 1 78 ? 2.806 -0.137 -8.191 1.00 98.75 78 GLN A O 1
ATOM 615 N N . GLU A 1 79 ? 2.235 1.315 -6.581 1.00 98.56 79 GLU A N 1
ATOM 616 C CA . GLU A 1 79 ? 2.522 2.497 -7.388 1.00 98.56 79 GLU A CA 1
ATOM 617 C C . GLU A 1 79 ? 4.020 2.618 -7.698 1.00 98.56 79 GLU A C 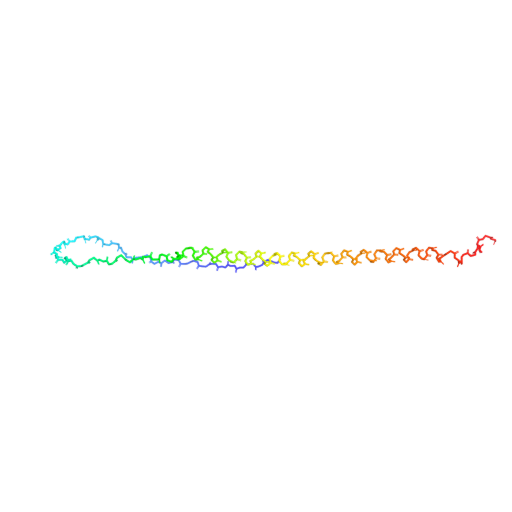1
ATOM 619 O O . GLU A 1 79 ? 4.393 2.892 -8.841 1.00 98.56 79 GLU A O 1
ATOM 624 N N . GLN A 1 80 ? 4.886 2.358 -6.715 1.00 98.62 80 GLN A N 1
ATOM 625 C CA . GLN A 1 80 ? 6.335 2.329 -6.916 1.00 98.62 80 GLN A CA 1
ATOM 626 C C . GLN A 1 80 ? 6.741 1.265 -7.940 1.00 98.62 80 GLN A C 1
ATOM 628 O O . GLN A 1 80 ? 7.471 1.583 -8.881 1.00 98.62 80 GLN A O 1
ATOM 633 N N . ALA A 1 81 ? 6.220 0.042 -7.819 1.00 98.44 81 ALA A N 1
ATOM 634 C CA . ALA A 1 81 ? 6.479 -1.035 -8.772 1.00 98.44 81 ALA A CA 1
ATOM 635 C C . ALA A 1 81 ? 6.020 -0.661 -10.191 1.00 98.44 81 ALA A C 1
ATOM 637 O O . ALA A 1 81 ? 6.751 -0.865 -11.161 1.00 98.44 81 ALA A O 1
ATOM 638 N N . ARG A 1 82 ? 4.841 -0.036 -10.321 1.00 98.69 82 ARG A N 1
ATOM 639 C CA . ARG A 1 82 ? 4.330 0.448 -11.611 1.00 98.69 82 ARG A CA 1
ATOM 640 C C . ARG A 1 82 ? 5.247 1.504 -12.230 1.00 98.69 82 ARG A C 1
ATOM 642 O O . ARG A 1 82 ? 5.526 1.429 -13.425 1.00 98.69 82 ARG A O 1
ATOM 649 N N . ARG A 1 83 ? 5.726 2.468 -11.436 1.00 98.50 83 ARG A N 1
ATOM 650 C CA . ARG A 1 83 ? 6.661 3.507 -11.904 1.00 98.50 83 ARG A CA 1
ATOM 651 C C . ARG A 1 83 ? 7.991 2.904 -12.357 1.00 98.50 83 ARG A C 1
ATOM 653 O O . ARG A 1 83 ? 8.477 3.262 -13.424 1.00 98.50 83 ARG A O 1
ATOM 660 N N . GLN A 1 84 ? 8.544 1.959 -11.596 1.00 98.62 84 GLN A N 1
ATOM 661 C CA . GLN A 1 84 ? 9.784 1.266 -11.964 1.00 98.62 84 GLN A CA 1
ATOM 662 C C . GLN A 1 84 ? 9.631 0.471 -13.264 1.00 98.62 84 GLN A C 1
ATOM 664 O O . GLN A 1 84 ? 10.493 0.545 -14.136 1.00 98.62 84 GLN A O 1
ATOM 669 N N . LEU A 1 85 ? 8.522 -0.257 -13.422 1.00 98.50 85 LEU A N 1
ATOM 670 C CA . LEU A 1 85 ? 8.243 -0.999 -14.650 1.00 98.50 85 LEU A CA 1
ATOM 671 C C . LEU A 1 85 ? 8.132 -0.060 -15.857 1.00 98.50 85 LEU A C 1
ATOM 673 O O . LEU A 1 85 ? 8.679 -0.353 -16.915 1.00 98.50 85 LEU A O 1
ATOM 677 N N . GLN A 1 86 ? 7.461 1.081 -15.690 1.00 98.56 86 GLN A N 1
ATOM 678 C CA . GLN A 1 86 ? 7.335 2.083 -16.745 1.00 98.56 86 GLN A CA 1
ATOM 679 C C . GLN A 1 86 ? 8.692 2.677 -17.147 1.00 98.56 86 GLN A C 1
ATOM 681 O O . GLN A 1 86 ? 8.936 2.860 -18.337 1.00 98.56 86 GLN A O 1
ATOM 686 N N . GLN A 1 87 ? 9.571 2.958 -16.180 1.00 98.19 87 GLN A N 1
ATOM 687 C CA . GLN A 1 87 ? 10.930 3.438 -16.454 1.00 98.19 87 GLN A CA 1
ATOM 688 C C . GLN A 1 87 ? 11.728 2.410 -17.255 1.00 98.19 87 GLN A C 1
ATOM 690 O O . GLN A 1 87 ? 12.254 2.749 -18.310 1.00 98.19 87 GLN A O 1
ATOM 695 N N . ARG A 1 88 ? 11.728 1.143 -16.818 1.00 98.25 88 ARG A N 1
ATOM 696 C CA . ARG A 1 88 ? 12.411 0.055 -17.537 1.00 98.25 88 ARG A CA 1
ATOM 697 C C . ARG A 1 88 ? 11.894 -0.101 -18.959 1.00 98.25 88 ARG A C 1
ATOM 699 O O . ARG A 1 88 ? 12.681 -0.134 -19.890 1.00 98.25 88 ARG A O 1
ATOM 706 N N . TYR A 1 89 ? 10.574 -0.102 -19.133 1.00 98.31 89 TYR A N 1
ATOM 707 C CA . TYR A 1 89 ? 9.955 -0.163 -20.454 1.00 98.31 89 TYR A CA 1
ATOM 708 C C . TYR A 1 89 ? 10.458 0.966 -21.366 1.00 98.31 89 TYR A C 1
ATOM 710 O O . TYR A 1 89 ? 10.856 0.723 -22.501 1.00 98.31 89 TYR A O 1
ATOM 718 N N . GLN A 1 90 ? 10.495 2.207 -20.872 1.00 97.94 90 GLN A N 1
ATOM 719 C CA . GLN A 1 90 ? 10.999 3.342 -21.651 1.00 97.94 90 GLN A CA 1
ATOM 720 C C . GLN A 1 90 ? 12.491 3.219 -21.981 1.00 97.94 90 GLN A C 1
ATOM 722 O O . GLN A 1 90 ? 12.892 3.538 -23.100 1.00 97.94 90 GLN A O 1
ATOM 727 N N . GLU A 1 91 ? 13.308 2.767 -21.031 1.00 96.81 91 GLU A N 1
ATOM 728 C CA . GLU A 1 91 ? 14.741 2.545 -21.235 1.00 96.81 91 GLU A CA 1
ATOM 729 C C . GLU A 1 91 ? 14.999 1.453 -22.274 1.00 96.81 91 GLU A C 1
ATOM 731 O O . GLU A 1 91 ? 15.776 1.681 -23.201 1.00 96.81 91 GLU A O 1
ATOM 736 N N . ASP A 1 92 ? 14.298 0.323 -22.181 1.00 96.81 92 ASP A N 1
ATOM 737 C CA . ASP A 1 92 ? 14.395 -0.781 -23.136 1.00 96.81 92 ASP A CA 1
ATOM 738 C C . ASP A 1 92 ? 14.005 -0.313 -24.544 1.00 96.81 92 ASP A C 1
ATOM 740 O O . ASP A 1 92 ? 14.743 -0.534 -25.506 1.00 96.81 92 ASP A O 1
ATOM 744 N N . HIS A 1 93 ? 12.894 0.421 -24.676 1.00 94.81 93 HIS A N 1
ATOM 745 C CA . HIS A 1 93 ? 12.481 0.991 -25.960 1.00 94.81 93 HIS A CA 1
ATOM 746 C C . HIS A 1 93 ? 13.478 2.007 -26.509 1.00 94.81 93 HIS A C 1
ATOM 748 O O . HIS A 1 93 ? 13.745 2.024 -27.713 1.00 94.81 93 HIS A O 1
ATOM 754 N N . ARG A 1 94 ? 14.062 2.841 -25.644 1.00 94.06 94 ARG A N 1
ATOM 755 C CA . ARG A 1 94 ? 15.113 3.778 -26.045 1.00 94.06 94 ARG A CA 1
ATOM 756 C C . ARG A 1 94 ? 16.342 3.029 -26.557 1.00 94.06 94 ARG A C 1
ATOM 758 O O . ARG A 1 94 ? 16.897 3.420 -27.580 1.00 94.06 94 ARG A O 1
ATOM 765 N N . GLN A 1 95 ? 16.763 1.967 -25.874 1.00 93.81 95 GLN A N 1
ATOM 766 C CA . GLN A 1 95 ? 17.899 1.150 -26.300 1.00 93.81 95 GLN A CA 1
ATOM 767 C C . GLN A 1 95 ? 17.624 0.461 -27.639 1.00 93.81 95 GLN A C 1
ATOM 769 O O . GLN A 1 95 ? 18.472 0.512 -28.526 1.00 93.81 95 GLN A O 1
ATOM 774 N N . GLN A 1 96 ? 16.429 -0.103 -27.826 1.00 92.50 96 GLN A N 1
ATOM 775 C CA . GLN A 1 96 ? 16.020 -0.697 -29.102 1.00 92.50 96 GLN A CA 1
ATOM 776 C C . GLN A 1 96 ? 16.045 0.329 -30.243 1.00 92.50 96 GLN A C 1
ATOM 778 O O . GLN A 1 96 ? 16.596 0.048 -31.306 1.00 92.50 96 GLN A O 1
ATOM 783 N N . ALA A 1 97 ? 15.514 1.536 -30.021 1.00 91.50 97 ALA A N 1
ATOM 784 C CA . ALA A 1 97 ? 15.526 2.600 -31.024 1.00 91.50 97 ALA A CA 1
ATOM 785 C C . ALA A 1 97 ? 16.956 3.031 -31.398 1.00 91.50 97 ALA A C 1
ATOM 787 O O . ALA A 1 97 ? 17.258 3.224 -32.574 1.00 91.50 97 ALA A O 1
ATOM 788 N N . LEU A 1 98 ? 17.856 3.134 -30.413 1.00 89.56 98 LEU A N 1
ATOM 789 C CA . LEU A 1 98 ? 19.264 3.456 -30.655 1.00 89.56 98 LEU A CA 1
ATOM 790 C C . LEU A 1 98 ? 20.000 2.341 -31.406 1.00 89.56 98 LEU A C 1
ATOM 792 O O . LEU A 1 98 ? 20.825 2.644 -32.258 1.00 89.56 98 LEU A O 1
ATOM 796 N N . GLN A 1 99 ? 19.696 1.069 -31.138 1.00 87.38 99 GLN A N 1
ATOM 797 C CA . GLN A 1 99 ? 20.270 -0.056 -31.886 1.00 87.38 99 GLN A CA 1
ATOM 798 C C . GLN A 1 99 ? 19.786 -0.082 -33.338 1.00 87.38 99 GLN A C 1
ATOM 800 O O . GLN A 1 99 ? 20.581 -0.342 -34.233 1.00 87.38 99 GLN A O 1
ATOM 805 N N . GLN A 1 100 ? 18.515 0.234 -33.595 1.00 86.94 100 GLN A N 1
ATOM 806 C CA . GLN A 1 100 ? 18.003 0.356 -34.964 1.00 86.94 100 GLN A CA 1
ATOM 807 C C . GLN A 1 100 ? 18.639 1.539 -35.704 1.00 86.94 100 GLN A C 1
ATOM 809 O O . GLN A 1 100 ? 19.020 1.403 -36.863 1.00 86.94 100 GLN A O 1
ATOM 814 N N . ALA A 1 101 ? 18.810 2.679 -35.030 1.00 81.12 101 ALA A N 1
ATOM 815 C CA . ALA A 1 101 ? 19.458 3.851 -35.613 1.00 81.12 101 ALA A CA 1
ATOM 816 C C . ALA A 1 101 ? 20.985 3.682 -35.782 1.00 81.12 101 ALA A C 1
ATOM 818 O O . ALA A 1 101 ? 21.565 4.254 -36.699 1.00 81.12 101 ALA A O 1
ATOM 819 N N . GLY A 1 102 ? 21.639 2.907 -34.911 1.00 72.56 102 GLY A N 1
ATOM 820 C CA . GLY A 1 102 ? 23.086 2.661 -34.920 1.00 72.56 102 GLY A CA 1
ATOM 821 C C . GLY A 1 102 ? 23.528 1.402 -35.676 1.00 72.56 102 GLY A C 1
ATOM 822 O O . GLY A 1 102 ? 24.699 1.282 -36.015 1.00 72.56 102 GLY A O 1
ATOM 823 N N . GLY A 1 103 ? 22.614 0.475 -35.968 1.00 62.97 103 GLY A N 1
ATOM 824 C CA . GLY A 1 103 ? 22.872 -0.783 -36.681 1.00 62.97 103 GLY A CA 1
ATOM 825 C C . GLY A 1 103 ? 22.777 -0.695 -38.209 1.00 62.97 103 GLY A C 1
ATOM 826 O O . GLY A 1 103 ? 22.843 -1.725 -38.873 1.00 62.97 103 GLY A O 1
ATOM 827 N N . GLY A 1 104 ? 22.606 0.511 -38.765 1.00 63.97 104 GLY A N 1
ATOM 828 C CA . GLY A 1 104 ? 22.538 0.773 -40.210 1.00 63.97 104 GLY A CA 1
ATOM 829 C C . GLY A 1 104 ? 23.830 1.306 -40.848 1.00 63.97 104 GLY A C 1
ATOM 830 O O . GLY A 1 104 ? 23.857 1.507 -42.055 1.00 63.97 104 GLY A O 1
ATOM 831 N N . PHE A 1 105 ? 24.900 1.535 -40.081 1.00 60.06 105 PHE A N 1
ATOM 832 C CA . PHE A 1 105 ? 26.212 1.948 -40.603 1.00 60.06 105 PHE A CA 1
ATOM 833 C C . PHE A 1 105 ? 27.189 0.763 -40.500 1.00 60.06 105 PHE A C 1
ATOM 835 O O . PHE A 1 105 ? 27.911 0.652 -39.513 1.00 60.06 105 PHE A O 1
ATOM 842 N N . GLY A 1 106 ? 27.167 -0.165 -41.468 1.00 58.44 106 GLY A N 1
ATOM 843 C CA . GLY A 1 106 ? 28.145 -1.270 -41.512 1.00 58.44 106 GLY A CA 1
ATOM 844 C C . GLY A 1 106 ? 27.735 -2.578 -42.197 1.00 58.44 106 GLY A C 1
ATOM 845 O O . GLY A 1 106 ? 28.492 -3.539 -42.121 1.00 58.44 106 GLY A O 1
ATOM 846 N N . ARG A 1 107 ? 26.576 -2.662 -42.863 1.00 59.91 107 ARG A N 1
ATOM 847 C CA . ARG A 1 107 ? 26.416 -3.652 -43.940 1.00 59.91 107 ARG A CA 1
ATOM 848 C C . ARG A 1 107 ? 26.599 -2.929 -45.256 1.00 59.91 107 ARG A C 1
ATOM 850 O O . ARG A 1 107 ? 25.643 -2.471 -45.865 1.00 59.91 107 ARG A O 1
ATOM 857 N N . GLU A 1 108 ? 27.866 -2.742 -45.591 1.00 51.09 108 GLU A N 1
ATOM 858 C CA . GLU A 1 108 ? 28.279 -2.615 -46.978 1.00 51.09 108 GLU A CA 1
ATOM 859 C C . GLU A 1 108 ? 27.743 -3.849 -47.717 1.00 51.09 108 GLU A C 1
ATOM 861 O O . GLU A 1 108 ? 27.774 -4.967 -47.195 1.00 51.09 108 GLU A O 1
ATOM 866 N N . ASP A 1 109 ? 27.158 -3.601 -48.881 1.00 59.62 109 ASP A N 1
ATOM 867 C CA . ASP A 1 109 ? 26.503 -4.549 -49.779 1.00 59.62 109 ASP A CA 1
ATOM 868 C C . ASP A 1 109 ? 27.478 -5.577 -50.408 1.00 59.62 109 ASP A C 1
ATOM 870 O O . ASP A 1 109 ? 27.398 -5.868 -51.599 1.00 59.62 109 ASP A O 1
ATOM 874 N N . ASP A 1 110 ? 28.384 -6.182 -49.637 1.00 64.38 110 ASP A N 1
ATOM 875 C CA . ASP A 1 110 ? 29.378 -7.146 -50.141 1.00 64.38 110 ASP A CA 1
ATOM 876 C C . ASP A 1 110 ? 28.829 -8.589 -50.256 1.00 64.38 110 ASP A C 1
ATOM 878 O O . ASP A 1 110 ? 29.564 -9.565 -50.122 1.00 64.38 110 ASP A O 1
ATOM 882 N N . GLU A 1 111 ? 27.526 -8.756 -50.515 1.00 62.31 111 GLU A N 1
ATOM 883 C CA . GLU A 1 111 ? 26.928 -10.069 -50.827 1.00 62.31 111 GLU A CA 1
ATOM 884 C C . GLU A 1 111 ? 26.035 -10.054 -52.087 1.00 62.31 111 GLU A C 1
ATOM 886 O O . GLU A 1 111 ? 25.037 -10.769 -52.181 1.00 62.31 111 GLU A O 1
ATOM 891 N N . GLN A 1 112 ? 26.411 -9.255 -53.093 1.00 55.62 112 GLN A N 1
ATOM 892 C CA . GLN A 1 112 ? 25.999 -9.452 -54.492 1.00 55.62 112 GLN A CA 1
ATOM 893 C C . GLN A 1 112 ? 27.195 -9.249 -55.440 1.00 55.62 112 GLN A C 1
ATOM 895 O O . GLN A 1 112 ? 27.441 -8.1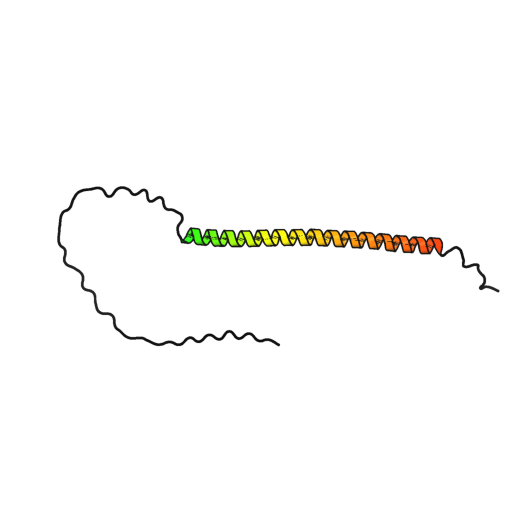44 -55.921 1.00 55.62 112 GLN A O 1
ATOM 900 N N . GLY A 1 113 ? 27.922 -10.337 -55.722 1.00 48.22 113 GLY A N 1
ATOM 901 C CA . GLY A 1 113 ? 29.008 -10.417 -56.707 1.00 48.22 113 GLY A CA 1
ATOM 902 C C . GLY A 1 113 ? 29.525 -11.836 -56.878 1.00 48.22 113 GLY A C 1
ATOM 903 O O . GLY A 1 113 ? 30.239 -12.295 -55.964 1.00 48.22 113 GLY A O 1
#

Mean predicted aligned error: 19.44 Å

Sequence (113 aa):
AAHSVRAASAGAVGTGAAPVQQRRPPSRLATQQLDAVPEQEQVQGPTPQERLQELRQREQEKQVQQRKQQLKRQQVEQEQARRQLQQRYQEDHRQQALQQAGGGFGREDDEQG